Protein AF-K1U837-F1 (afdb_monomer)

Sequence (94 aa):
EQGQDDMYKITFSGYRDPDFDIDVSDIEGVGNVVSVTDNTVPDYDFEELYAENKDNILGMYIKKFLDRESLTPLQRKTLYYGTKALMDAMEDRA

Foldseek 3Di:
DCLLVAADEEEAEEEDALVDDDPQVVVCPDPRYPGYYYHYFYPDPLVVVLVVQVPHPLVVLSVVQVVDPDDDPVRSVCNRVVNSVVVVVVVVVD

Organism: NCBI:txid408170

Radius of gyration: 17.43 Å; Cα contacts (8 Å, |Δi|>4): 89; chains: 1; bounding box: 34×25×54 Å

Secondary structure (DSSP, 8-state):
--TTT--EEEEEEEEE-TT----HHHHHTSTTEEEEEEEEEE---HHHHHHHHTTSHHHHHHHHHHTSS---HHHHHHHHHHHHHHHHHHHTT-

Structure (mmCIF, N/CA/C/O backbone):
data_AF-K1U837-F1
#
_entry.id   AF-K1U837-F1
#
loop_
_atom_site.group_PDB
_atom_site.id
_atom_site.type_symbol
_atom_site.label_atom_id
_atom_site.label_alt_id
_atom_site.label_comp_id
_atom_site.label_asym_id
_atom_site.label_entity_id
_atom_site.label_seq_id
_atom_site.pdbx_PDB_ins_code
_atom_site.Cartn_x
_atom_site.Cartn_y
_atom_site.Cartn_z
_atom_site.occupancy
_atom_site.B_iso_or_equiv
_atom_site.auth_seq_id
_atom_site.auth_comp_id
_atom_site.auth_asym_id
_atom_site.auth_atom_id
_atom_site.pdbx_PDB_model_num
ATOM 1 N N . GLU A 1 1 ? -9.060 -11.071 34.227 1.00 49.41 1 GLU A N 1
ATOM 2 C CA . GLU A 1 1 ? -10.190 -11.267 33.299 1.00 49.41 1 GLU A CA 1
ATOM 3 C C . GLU A 1 1 ? -11.138 -10.071 33.412 1.00 49.41 1 GLU A C 1
ATOM 5 O O . GLU A 1 1 ? -12.069 -10.123 34.195 1.00 49.41 1 GLU A O 1
ATOM 10 N N . GLN A 1 2 ? -10.847 -8.963 32.717 1.00 63.41 2 GLN A N 1
ATOM 11 C CA . GLN A 1 2 ? -11.709 -7.760 32.671 1.00 63.41 2 GLN A CA 1
ATOM 12 C C . GLN A 1 2 ? -12.105 -7.368 31.239 1.00 63.41 2 GLN A C 1
ATOM 14 O O . GLN A 1 2 ? -12.829 -6.405 31.041 1.00 63.41 2 GLN A O 1
ATOM 19 N N . GLY A 1 3 ? -11.691 -8.135 30.223 1.00 72.69 3 GLY A N 1
ATOM 20 C CA . GLY A 1 3 ? -11.900 -7.738 28.827 1.00 72.69 3 GLY A CA 1
ATOM 21 C C . GLY A 1 3 ? -13.359 -7.688 28.368 1.00 72.69 3 GLY A C 1
ATOM 22 O O . GLY A 1 3 ? -13.624 -7.178 27.286 1.00 72.69 3 GLY A O 1
ATOM 23 N N . GLN A 1 4 ? -14.305 -8.185 29.176 1.00 78.25 4 GLN A N 1
ATOM 24 C CA . GLN A 1 4 ? -15.740 -7.996 28.938 1.00 78.25 4 GLN A CA 1
ATOM 25 C C . GLN A 1 4 ? -16.239 -6.594 29.329 1.00 78.25 4 GLN A C 1
ATOM 27 O O . GLN A 1 4 ? -17.233 -6.146 28.766 1.00 78.25 4 GLN A O 1
ATOM 32 N N . ASP A 1 5 ? -15.534 -5.902 30.227 1.00 86.69 5 ASP A N 1
ATOM 33 C CA . ASP A 1 5 ? -15.895 -4.573 30.734 1.00 86.69 5 ASP A CA 1
ATOM 34 C C . ASP A 1 5 ? -15.126 -3.438 30.028 1.00 86.69 5 ASP A C 1
ATOM 36 O O . ASP A 1 5 ? -15.487 -2.265 30.146 1.00 86.69 5 ASP A O 1
ATOM 40 N N . ASP A 1 6 ? -14.071 -3.782 29.285 1.00 89.69 6 ASP A N 1
ATOM 41 C CA . ASP A 1 6 ? -13.209 -2.839 28.576 1.00 89.69 6 ASP A CA 1
ATOM 42 C C . ASP A 1 6 ? -13.673 -2.592 27.141 1.00 89.69 6 ASP A C 1
ATOM 44 O O . ASP A 1 6 ? -14.248 -3.462 26.496 1.00 89.69 6 ASP A O 1
ATOM 48 N N . MET A 1 7 ? -13.334 -1.415 26.617 1.00 92.00 7 MET A N 1
ATOM 49 C CA . MET A 1 7 ? -13.499 -1.043 25.213 1.00 92.00 7 MET A CA 1
ATOM 50 C C . MET A 1 7 ? -12.140 -0.916 24.531 1.00 92.00 7 MET A C 1
ATOM 52 O O . MET A 1 7 ? -11.256 -0.207 25.017 1.00 92.00 7 MET A O 1
A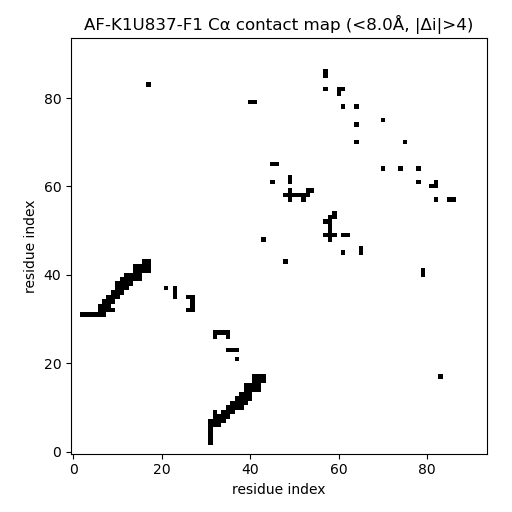TOM 56 N N . TYR A 1 8 ? -11.988 -1.552 23.373 1.00 93.12 8 TYR A N 1
ATOM 57 C CA . TYR A 1 8 ? -10.721 -1.633 22.660 1.00 93.12 8 TYR A CA 1
ATOM 58 C C . TYR A 1 8 ? -10.708 -0.795 21.387 1.00 93.12 8 TYR A C 1
ATOM 60 O O . TY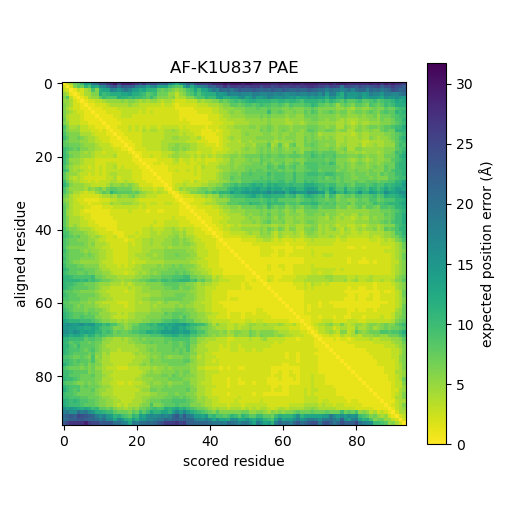R A 1 8 ? -11.666 -0.748 20.616 1.00 93.12 8 TYR A O 1
ATOM 68 N N . LYS A 1 9 ? -9.555 -0.174 21.139 1.00 94.56 9 LYS A N 1
ATOM 69 C CA . LYS A 1 9 ? -9.184 0.384 19.842 1.00 94.56 9 LYS A CA 1
ATOM 70 C C . LYS A 1 9 ? -7.953 -0.351 19.340 1.00 94.56 9 LYS A C 1
ATOM 72 O O . LYS A 1 9 ? -6.936 -0.383 20.031 1.00 94.56 9 LYS A O 1
ATOM 77 N N . ILE A 1 10 ? -8.047 -0.915 18.143 1.00 94.81 10 ILE A N 1
ATOM 78 C CA . ILE A 1 10 ? -6.987 -1.730 17.550 1.00 94.81 10 ILE A CA 1
ATOM 79 C C . ILE A 1 10 ? -6.342 -0.945 16.411 1.00 94.81 10 ILE A C 1
ATOM 81 O O . ILE A 1 10 ? -7.015 -0.279 15.624 1.00 94.81 10 ILE A O 1
ATOM 85 N N . THR A 1 11 ? -5.015 -0.980 16.336 1.00 95.56 11 THR A N 1
ATOM 86 C CA . THR A 1 11 ? -4.266 -0.357 15.244 1.00 95.56 11 THR A CA 1
ATOM 87 C C . THR A 1 11 ? -3.191 -1.304 14.749 1.00 95.56 11 THR A C 1
ATOM 89 O O . THR A 1 11 ? -2.274 -1.643 15.494 1.00 95.56 11 THR A O 1
ATOM 92 N N . PHE A 1 12 ? -3.293 -1.693 13.482 1.00 94.31 12 PHE A N 1
ATOM 93 C CA . PHE A 1 12 ? -2.247 -2.431 12.788 1.00 94.31 12 PHE A CA 1
ATOM 94 C C . PHE A 1 12 ? -1.274 -1.446 12.146 1.00 94.31 12 PHE A C 1
ATOM 96 O O . PHE A 1 12 ? -1.676 -0.406 11.624 1.00 94.31 12 PHE A O 1
ATOM 103 N N . SER A 1 13 ? 0.020 -1.739 12.222 1.00 92.75 13 SER A N 1
ATOM 104 C CA . SER A 1 13 ? 1.066 -0.935 11.589 1.00 92.75 13 SER A CA 1
ATOM 105 C C . SER A 1 13 ? 2.277 -1.801 11.271 1.00 92.75 13 SER A C 1
ATOM 107 O O . SER A 1 13 ? 2.471 -2.844 11.892 1.00 92.75 13 SER A O 1
ATOM 109 N N . GLY A 1 14 ? 3.088 -1.355 10.316 1.00 91.12 14 GLY A N 1
ATOM 110 C CA . GLY A 1 14 ? 4.230 -2.112 9.811 1.00 91.12 14 GLY A CA 1
ATOM 111 C C . GLY A 1 14 ? 3.981 -2.638 8.404 1.00 91.12 14 GLY A C 1
ATOM 112 O O . GLY A 1 14 ? 3.154 -2.097 7.669 1.00 91.12 14 GLY A O 1
ATOM 113 N N . TYR A 1 15 ? 4.733 -3.664 8.038 1.00 89.75 15 TYR A N 1
ATOM 114 C CA . TYR A 1 15 ? 4.685 -4.273 6.719 1.00 89.75 15 TYR A CA 1
ATOM 115 C C . TYR A 1 15 ? 3.786 -5.507 6.744 1.00 89.75 15 TYR A C 1
ATOM 117 O O . TYR A 1 15 ? 3.749 -6.221 7.749 1.00 89.75 15 TYR A O 1
ATOM 125 N N . ARG A 1 16 ? 3.057 -5.741 5.655 1.00 90.69 16 ARG A N 1
ATOM 126 C CA . ARG A 1 16 ? 2.247 -6.944 5.463 1.00 90.69 16 ARG A CA 1
ATOM 127 C C . ARG A 1 16 ? 2.545 -7.591 4.125 1.00 90.69 16 ARG A C 1
ATOM 129 O O . ARG A 1 16 ? 2.956 -6.910 3.188 1.00 90.69 16 ARG A O 1
ATOM 136 N N . ASP A 1 17 ? 2.289 -8.888 4.057 1.00 90.50 17 ASP A N 1
ATOM 137 C CA . ASP A 1 17 ? 2.241 -9.600 2.788 1.00 90.50 17 ASP A CA 1
ATOM 138 C C . ASP A 1 17 ? 1.230 -8.895 1.852 1.00 90.50 17 ASP A C 1
ATOM 140 O O . ASP A 1 17 ? 0.113 -8.596 2.299 1.00 90.50 17 ASP A O 1
ATOM 144 N N . PRO A 1 18 ? 1.610 -8.547 0.608 1.00 85.88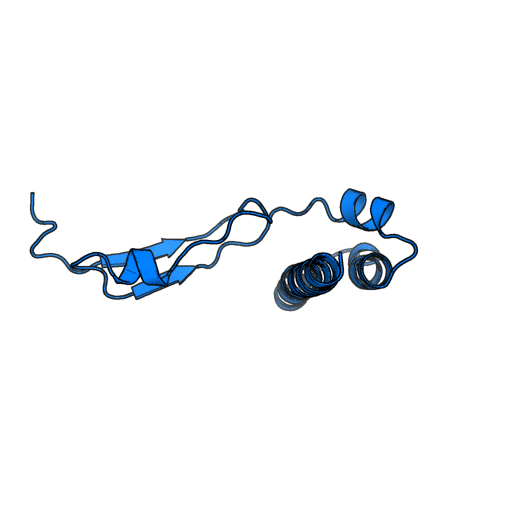 18 PRO A N 1
ATOM 145 C CA . PRO A 1 18 ? 0.714 -7.890 -0.340 1.00 85.88 18 PRO A CA 1
ATOM 146 C C . PRO A 1 18 ? -0.575 -8.647 -0.665 1.00 85.88 18 PRO A C 1
ATOM 148 O O . PRO A 1 18 ? -1.576 -8.005 -0.999 1.00 85.88 18 PRO A O 1
ATOM 151 N N . ASP A 1 19 ? -0.556 -9.972 -0.533 1.00 84.12 19 ASP A N 1
ATOM 152 C CA . ASP A 1 19 ? -1.691 -10.844 -0.842 1.00 84.12 19 ASP A CA 1
ATOM 153 C C . ASP A 1 19 ? -2.597 -11.072 0.378 1.00 84.12 19 ASP A C 1
ATOM 155 O O . ASP A 1 19 ? -3.654 -11.697 0.284 1.00 84.12 19 ASP A O 1
ATOM 159 N N . PHE A 1 20 ? -2.208 -10.555 1.545 1.00 86.62 20 PHE A N 1
ATOM 160 C CA . PHE A 1 20 ? -2.971 -10.680 2.779 1.00 86.62 20 PHE A CA 1
ATOM 161 C C . PHE A 1 20 ? -3.719 -9.393 3.099 1.00 86.62 20 PHE A C 1
ATOM 163 O O . PHE A 1 20 ? -3.094 -8.410 3.490 1.00 86.62 20 PHE A O 1
ATOM 170 N N . ASP A 1 21 ? -5.048 -9.405 3.039 1.00 85.00 21 ASP A N 1
ATOM 171 C CA . ASP A 1 21 ? -5.886 -8.300 3.511 1.00 85.00 21 ASP A CA 1
ATOM 172 C C . ASP A 1 21 ? -6.417 -8.534 4.932 1.00 85.00 21 ASP A C 1
ATOM 174 O O . ASP A 1 21 ? -6.801 -9.639 5.314 1.00 85.00 21 ASP A O 1
ATOM 178 N N . ILE A 1 22 ? -6.449 -7.459 5.727 1.00 88.06 22 ILE A N 1
ATOM 179 C CA . ILE A 1 22 ? -7.047 -7.472 7.064 1.00 88.06 22 ILE A CA 1
ATOM 180 C C . ILE A 1 22 ? -8.544 -7.226 6.918 1.00 88.06 22 ILE A C 1
ATOM 182 O O . ILE A 1 22 ? -8.958 -6.136 6.517 1.00 88.06 22 ILE A O 1
ATOM 186 N N . ASP A 1 23 ? -9.356 -8.204 7.317 1.00 90.62 23 ASP A N 1
ATOM 187 C CA . ASP A 1 23 ? -10.797 -8.006 7.429 1.00 90.62 23 ASP A CA 1
ATOM 188 C C . ASP A 1 23 ? -11.121 -7.169 8.675 1.00 90.62 23 ASP A C 1
ATOM 190 O O . ASP A 1 23 ? -11.319 -7.656 9.789 1.00 90.62 23 ASP A O 1
ATOM 194 N N . VAL A 1 24 ? -11.122 -5.852 8.477 1.00 90.94 24 VAL A N 1
ATOM 195 C CA . VAL A 1 24 ? -11.468 -4.863 9.502 1.00 90.94 24 VAL A CA 1
ATOM 196 C C . VAL A 1 24 ? -12.888 -5.096 10.023 1.00 90.94 24 VAL A C 1
ATOM 198 O O . VAL A 1 24 ? -13.116 -4.942 11.221 1.00 90.94 24 VAL A O 1
ATOM 201 N N . SER A 1 25 ? -13.823 -5.496 9.153 1.00 88.81 25 SER A N 1
ATOM 202 C CA . SER A 1 25 ? -15.235 -5.664 9.517 1.00 88.81 25 SER A CA 1
ATOM 203 C C . SER A 1 25 ? -15.434 -6.870 10.427 1.00 88.81 25 SER A C 1
ATOM 205 O O . SER A 1 25 ? -16.161 -6.776 11.416 1.00 88.81 25 SER A O 1
ATOM 207 N N . ASP A 1 26 ? -14.733 -7.968 10.150 1.00 92.38 26 ASP A N 1
ATOM 208 C CA . ASP A 1 26 ? -14.738 -9.151 11.009 1.00 92.38 26 ASP A CA 1
ATOM 209 C C . ASP A 1 26 ? -14.202 -8.835 12.412 1.00 92.38 26 ASP A C 1
ATOM 211 O O . ASP A 1 26 ? -14.767 -9.281 13.412 1.00 92.38 26 ASP A O 1
ATOM 215 N N . ILE A 1 27 ? -13.144 -8.022 12.512 1.00 91.44 27 ILE A N 1
ATOM 216 C CA . ILE A 1 27 ? -12.545 -7.642 13.802 1.00 91.44 27 ILE A CA 1
ATOM 217 C C . ILE A 1 27 ? -13.440 -6.651 14.559 1.00 91.44 27 ILE A C 1
ATOM 219 O O . ILE A 1 27 ? -13.582 -6.763 15.776 1.00 91.44 27 ILE A O 1
ATOM 223 N N . GLU A 1 28 ? -14.067 -5.698 13.868 1.00 89.00 28 GLU A N 1
ATOM 224 C CA . GLU A 1 28 ? -15.055 -4.790 14.468 1.00 89.00 28 GLU A CA 1
ATOM 225 C C . GLU A 1 28 ? -16.326 -5.523 14.918 1.00 89.00 28 GLU A C 1
ATOM 227 O O . GLU A 1 28 ? -16.977 -5.101 15.872 1.00 89.00 28 GLU A O 1
ATOM 232 N N . GLY A 1 29 ? -16.657 -6.648 14.277 1.00 85.75 29 GLY A N 1
ATOM 233 C CA . GLY A 1 29 ? -17.740 -7.540 14.687 1.00 85.75 29 GLY A CA 1
ATOM 234 C C . GLY A 1 29 ? -17.466 -8.286 15.997 1.00 85.75 29 GLY A C 1
ATOM 235 O O . GLY A 1 29 ? -18.395 -8.831 16.604 1.00 85.75 29 GLY A O 1
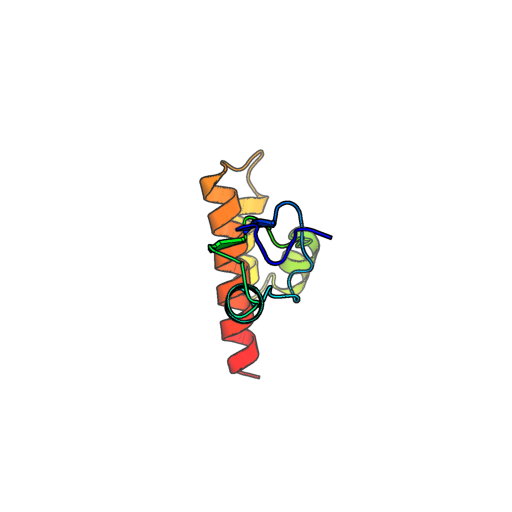ATOM 236 N N . VAL A 1 30 ? -16.217 -8.298 16.470 1.00 85.19 30 VAL A N 1
ATOM 237 C CA . VAL A 1 30 ? -15.876 -8.838 17.785 1.00 85.19 30 VAL A CA 1
ATOM 238 C C . VAL A 1 30 ? -16.397 -7.886 18.861 1.00 85.19 30 VAL A C 1
ATOM 240 O O . VAL A 1 30 ? -16.161 -6.678 18.832 1.00 85.19 30 VAL A O 1
ATOM 243 N N . GLY A 1 31 ? -17.107 -8.440 19.847 1.00 84.69 31 GLY A N 1
ATOM 244 C CA . GLY A 1 31 ? -17.593 -7.670 20.987 1.00 84.69 31 GLY A CA 1
ATOM 245 C C . GLY A 1 31 ? -16.466 -6.868 21.640 1.00 84.69 31 GLY A C 1
ATOM 246 O O . GLY A 1 31 ? -15.331 -7.333 21.738 1.00 84.69 31 GLY A O 1
ATOM 247 N N . ASN A 1 32 ? -16.804 -5.669 22.103 1.00 91.38 32 ASN A N 1
ATOM 248 C CA . ASN A 1 32 ? -15.912 -4.747 22.800 1.00 91.38 32 ASN A CA 1
ATOM 249 C C . ASN A 1 32 ? -14.836 -4.037 21.965 1.00 91.38 32 ASN A C 1
ATOM 251 O O . ASN A 1 32 ? -13.997 -3.333 22.528 1.00 91.38 32 ASN A O 1
ATOM 255 N N . VAL A 1 33 ? -14.878 -4.132 20.636 1.00 93.38 33 VAL A N 1
ATOM 256 C CA . VAL A 1 33 ? -14.016 -3.344 19.747 1.00 93.38 33 VAL A CA 1
ATOM 257 C C . VAL A 1 33 ? -14.774 -2.114 19.248 1.00 93.38 33 VAL A C 1
ATOM 259 O O . VAL A 1 33 ? -15.812 -2.216 18.609 1.00 93.38 33 VAL A O 1
ATOM 262 N N . VAL A 1 34 ? -14.260 -0.922 19.554 1.00 92.06 34 VAL A N 1
ATOM 263 C CA . VAL A 1 34 ? -14.877 0.360 19.166 1.00 92.06 34 VAL A CA 1
ATOM 264 C C . VAL A 1 34 ? -14.405 0.821 17.791 1.00 92.06 34 VAL A C 1
ATOM 266 O O . VAL A 1 34 ? -15.119 1.540 17.099 1.00 92.06 34 VAL A O 1
ATOM 269 N N . SER A 1 35 ? -13.173 0.473 17.418 1.00 93.44 35 SER A N 1
ATOM 270 C CA . SER A 1 35 ? -12.630 0.781 16.094 1.00 93.44 35 SER A CA 1
ATOM 271 C C . SER A 1 35 ? -11.405 -0.061 15.791 1.00 93.44 35 SER A C 1
ATOM 273 O O . SER A 1 35 ? -10.584 -0.327 16.682 1.00 93.44 35 SER A O 1
ATOM 275 N N . VAL A 1 36 ? -11.246 -0.380 14.514 1.00 95.56 36 VAL A N 1
ATOM 276 C CA . VAL A 1 36 ? -10.043 -1.000 13.972 1.00 95.56 36 VAL A CA 1
ATOM 277 C C . VAL A 1 36 ? -9.462 -0.070 12.912 1.00 95.56 36 VAL A C 1
ATOM 279 O O . VAL A 1 36 ? -10.167 0.491 12.080 1.00 95.56 36 VAL A O 1
ATOM 282 N N . THR A 1 37 ? -8.156 0.174 12.968 1.00 94.12 37 THR A N 1
ATOM 283 C CA . THR A 1 37 ? -7.457 0.989 11.968 1.00 94.12 37 THR A CA 1
ATOM 284 C C . THR A 1 37 ? -6.294 0.199 11.394 1.00 94.12 37 THR A C 1
ATOM 286 O O . THR A 1 37 ? -5.362 -0.144 12.122 1.00 94.12 37 THR A O 1
ATOM 289 N N . ASP A 1 38 ? -6.326 -0.050 10.088 1.00 90.94 38 ASP A N 1
ATOM 290 C CA . ASP A 1 38 ? -5.193 -0.612 9.362 1.00 90.94 38 ASP A CA 1
ATOM 291 C C . ASP A 1 38 ? -4.294 0.512 8.819 1.00 90.94 38 ASP A C 1
ATOM 293 O O . ASP A 1 38 ? -4.686 1.281 7.943 1.00 90.94 38 ASP A O 1
ATOM 297 N N . ASN A 1 39 ? -3.085 0.630 9.373 1.00 89.75 39 ASN A N 1
ATOM 298 C CA . ASN A 1 39 ? -2.011 1.484 8.856 1.00 89.75 39 ASN A CA 1
ATOM 299 C C . ASN A 1 39 ? -0.838 0.658 8.305 1.00 89.75 39 ASN A C 1
ATOM 301 O O . ASN A 1 39 ? 0.272 1.187 8.181 1.00 89.75 39 ASN A O 1
ATOM 305 N N . THR A 1 40 ? -1.036 -0.634 8.043 1.00 88.94 40 THR A N 1
ATOM 306 C CA . THR A 1 40 ? -0.016 -1.465 7.406 1.00 88.94 40 THR A CA 1
ATOM 307 C C . THR A 1 40 ? 0.223 -1.021 5.967 1.00 88.94 40 THR A C 1
ATOM 309 O O . THR A 1 40 ? -0.605 -0.358 5.338 1.00 88.94 40 THR A O 1
ATOM 312 N N . VAL A 1 41 ? 1.399 -1.358 5.449 1.00 85.81 41 VAL A N 1
ATOM 313 C CA . VAL A 1 41 ? 1.747 -1.173 4.041 1.00 85.81 41 VAL A CA 1
ATOM 314 C C . VAL A 1 41 ? 2.193 -2.512 3.450 1.00 85.81 41 VAL A C 1
ATOM 316 O O . VAL A 1 41 ? 2.875 -3.265 4.145 1.00 85.81 41 VAL A O 1
ATOM 319 N N . PRO A 1 42 ? 1.831 -2.827 2.197 1.00 88.00 42 PRO A N 1
ATOM 320 C CA . PRO A 1 42 ? 2.332 -4.020 1.524 1.00 88.00 42 PRO A CA 1
ATOM 321 C C . PRO A 1 42 ? 3.859 -4.006 1.381 1.00 88.00 42 PRO A C 1
ATOM 323 O O . PRO A 1 42 ? 4.437 -2.974 1.024 1.00 88.00 42 PRO A O 1
ATOM 326 N N . ASP A 1 43 ? 4.499 -5.148 1.614 1.00 90.81 43 ASP A N 1
ATOM 327 C CA . ASP A 1 43 ? 5.947 -5.345 1.481 1.00 90.81 43 ASP A CA 1
ATOM 328 C C . ASP A 1 43 ? 6.325 -5.839 0.078 1.00 90.81 43 ASP A C 1
ATOM 330 O O . ASP A 1 43 ? 6.802 -6.955 -0.109 1.00 90.81 43 ASP A O 1
ATOM 334 N N . TYR A 1 44 ? 6.037 -5.031 -0.945 1.00 91.69 44 TYR A N 1
ATOM 335 C CA . TYR A 1 44 ? 6.405 -5.377 -2.320 1.00 91.69 44 TYR A CA 1
ATOM 336 C C . TYR A 1 44 ? 7.921 -5.295 -2.535 1.00 91.69 44 TYR A C 1
ATOM 338 O O . TYR A 1 44 ? 8.531 -4.254 -2.262 1.00 91.69 44 TYR A O 1
ATOM 346 N N . ASP A 1 45 ? 8.492 -6.307 -3.191 1.00 93.06 45 ASP A N 1
ATOM 347 C CA . ASP A 1 45 ? 9.729 -6.128 -3.951 1.00 93.06 45 ASP A CA 1
ATOM 348 C C . ASP A 1 45 ? 9.395 -5.421 -5.274 1.00 93.06 45 ASP A C 1
ATOM 350 O O . ASP A 1 45 ? 9.009 -6.026 -6.274 1.00 93.06 45 ASP A O 1
ATOM 354 N N . PHE A 1 46 ? 9.474 -4.090 -5.267 1.00 94.31 46 PHE A N 1
ATOM 355 C CA . PHE A 1 46 ? 9.136 -3.294 -6.447 1.00 94.31 46 PHE A CA 1
ATOM 356 C C . PHE A 1 46 ? 10.120 -3.459 -7.607 1.00 94.31 46 PHE A C 1
ATOM 358 O O . PHE A 1 46 ? 9.735 -3.179 -8.743 1.00 94.31 46 PHE A O 1
ATOM 365 N N . GLU A 1 47 ? 11.360 -3.873 -7.346 1.00 94.62 47 GLU A N 1
ATOM 366 C CA . GLU A 1 47 ? 12.351 -4.108 -8.399 1.00 94.62 47 GLU A CA 1
ATOM 367 C C . GLU A 1 47 ? 12.015 -5.399 -9.148 1.00 94.62 47 GLU A C 1
ATOM 369 O O . GLU A 1 47 ? 11.947 -5.396 -10.380 1.00 94.62 47 GLU A O 1
ATOM 374 N N . GLU A 1 48 ? 11.719 -6.474 -8.410 1.00 95.75 48 GLU A N 1
ATOM 375 C CA . GLU A 1 48 ? 11.240 -7.736 -8.980 1.00 95.75 48 GLU A CA 1
ATOM 376 C C . GLU A 1 48 ? 9.915 -7.529 -9.722 1.00 95.75 48 GLU A C 1
ATOM 378 O O . GLU A 1 48 ? 9.814 -7.832 -10.915 1.00 95.75 48 GLU A O 1
ATOM 383 N N . LEU A 1 49 ? 8.941 -6.881 -9.076 1.00 95.38 49 LEU A N 1
ATOM 384 C CA . LEU A 1 49 ? 7.628 -6.634 -9.668 1.00 95.38 49 LEU A CA 1
ATOM 385 C C . LEU A 1 49 ? 7.719 -5.793 -10.950 1.00 95.38 49 LEU A C 1
ATOM 387 O O . LEU A 1 49 ? 7.002 -6.050 -11.920 1.00 95.38 49 LEU A O 1
ATOM 391 N N . TYR A 1 50 ? 8.613 -4.800 -10.993 1.00 96.94 50 TYR A N 1
ATOM 392 C CA . TYR A 1 50 ? 8.897 -4.049 -12.215 1.00 96.94 50 TYR A CA 1
ATOM 393 C C . TYR A 1 50 ? 9.542 -4.927 -13.292 1.00 96.94 50 TYR A C 1
ATOM 395 O O . TYR A 1 50 ? 9.132 -4.846 -14.451 1.00 96.94 50 TYR A O 1
ATOM 403 N N . ALA A 1 51 ? 10.534 -5.749 -12.942 1.00 96.88 51 ALA A N 1
ATOM 404 C CA . ALA A 1 51 ? 11.241 -6.596 -13.898 1.00 96.88 51 ALA A CA 1
ATOM 405 C C . ALA A 1 51 ? 10.293 -7.572 -14.614 1.00 96.88 51 ALA A C 1
ATOM 407 O O . ALA A 1 51 ? 10.387 -7.731 -15.837 1.00 96.88 51 ALA A O 1
ATOM 408 N N . GLU A 1 52 ? 9.346 -8.153 -13.877 1.00 96.31 52 GLU A N 1
ATOM 409 C CA . GLU A 1 52 ? 8.318 -9.059 -14.402 1.00 96.31 52 GLU A CA 1
ATOM 410 C C . GLU A 1 52 ? 7.266 -8.344 -15.263 1.00 96.31 52 GLU A C 1
ATOM 412 O O . GLU A 1 52 ? 6.729 -8.920 -16.209 1.00 96.31 52 GLU A O 1
ATOM 417 N N . ASN A 1 53 ? 7.000 -7.063 -14.985 1.00 96.44 53 ASN A N 1
ATOM 418 C CA . ASN A 1 53 ? 5.914 -6.292 -15.600 1.00 96.44 53 ASN A CA 1
ATOM 419 C C . ASN A 1 53 ? 6.388 -5.156 -16.518 1.00 96.44 53 ASN A C 1
ATOM 421 O O . ASN A 1 53 ? 5.592 -4.302 -16.915 1.00 96.44 53 ASN A O 1
ATOM 425 N N . LYS A 1 54 ? 7.674 -5.126 -16.883 1.00 95.25 54 LYS A N 1
ATOM 426 C CA . LYS A 1 54 ? 8.323 -4.008 -17.598 1.00 95.25 54 LYS A CA 1
ATOM 427 C C . LYS A 1 54 ? 7.624 -3.584 -18.898 1.00 95.25 54 LYS A C 1
ATOM 429 O O . LYS A 1 54 ? 7.722 -2.424 -19.292 1.00 95.25 54 LYS A O 1
ATOM 434 N N . ASP A 1 55 ? 6.927 -4.520 -19.544 1.00 96.06 55 ASP A N 1
ATOM 435 C CA . ASP A 1 55 ? 6.284 -4.342 -20.849 1.00 96.06 55 ASP A CA 1
ATOM 436 C C . ASP A 1 55 ? 4.777 -4.023 -20.741 1.00 96.06 55 ASP A C 1
ATOM 438 O O . ASP A 1 55 ? 4.087 -3.941 -21.758 1.00 96.06 55 ASP A O 1
ATOM 442 N N . ASN A 1 56 ? 4.244 -3.826 -19.528 1.00 95.88 56 ASN A N 1
ATOM 443 C CA . ASN A 1 56 ? 2.836 -3.501 -19.297 1.00 95.88 56 ASN A CA 1
ATOM 444 C C . ASN A 1 56 ? 2.645 -2.240 -18.426 1.00 95.88 56 ASN A C 1
ATOM 446 O O . ASN A 1 56 ? 3.594 -1.588 -17.983 1.00 95.88 56 ASN A O 1
ATOM 450 N N . ILE A 1 57 ? 1.379 -1.869 -18.199 1.00 96.38 57 ILE A N 1
ATOM 451 C CA . ILE A 1 57 ? 1.024 -0.645 -17.471 1.00 96.38 57 ILE A CA 1
ATOM 452 C C . ILE A 1 57 ? 1.508 -0.642 -16.013 1.00 96.38 57 ILE A C 1
ATOM 454 O O . ILE A 1 57 ? 1.843 0.428 -15.503 1.00 96.38 57 ILE A O 1
ATOM 458 N N . LEU A 1 58 ? 1.593 -1.808 -15.364 1.00 96.81 58 LEU A N 1
ATOM 459 C CA . LEU A 1 58 ? 2.085 -1.941 -13.996 1.00 96.81 58 LEU A CA 1
ATOM 460 C C . LEU A 1 58 ? 3.577 -1.599 -13.924 1.00 96.81 58 LEU A C 1
ATOM 462 O O . LEU A 1 58 ? 3.969 -0.740 -13.133 1.00 96.81 58 LEU A O 1
ATOM 466 N N . GLY A 1 59 ? 4.398 -2.155 -14.820 1.00 97.12 59 GLY A N 1
ATOM 467 C CA . GLY A 1 59 ? 5.819 -1.802 -14.888 1.00 97.12 59 GLY A CA 1
ATOM 468 C C . GLY A 1 59 ? 6.040 -0.328 -15.236 1.00 97.12 59 GLY A C 1
ATOM 469 O O . GLY A 1 59 ? 6.830 0.360 -14.584 1.00 97.12 59 GLY A O 1
ATOM 470 N N . MET A 1 60 ? 5.287 0.213 -16.203 1.00 96.50 60 MET A N 1
ATOM 471 C CA . MET A 1 60 ? 5.342 1.644 -16.547 1.00 96.50 60 MET A CA 1
ATOM 472 C C . MET A 1 60 ? 4.948 2.555 -15.374 1.00 96.50 60 MET A C 1
ATOM 474 O O . MET A 1 60 ? 5.432 3.687 -15.282 1.00 96.50 60 MET A O 1
ATOM 478 N N . TYR A 1 61 ? 4.050 2.095 -14.502 1.00 97.44 61 TYR A N 1
ATOM 479 C CA . TYR A 1 61 ? 3.633 2.811 -13.305 1.00 97.44 61 TYR A CA 1
ATOM 480 C C . TYR A 1 61 ? 4.729 2.806 -12.234 1.00 97.44 61 TYR A C 1
ATOM 482 O O . TYR A 1 61 ? 5.150 3.883 -11.808 1.00 97.44 61 TYR A O 1
ATOM 490 N N . ILE A 1 62 ? 5.233 1.623 -11.862 1.00 97.25 62 ILE A N 1
ATOM 491 C CA . ILE A 1 62 ? 6.260 1.440 -10.822 1.00 97.25 62 ILE A CA 1
ATOM 492 C C . ILE A 1 62 ? 7.542 2.204 -11.177 1.00 97.25 62 ILE A C 1
ATOM 494 O O . ILE A 1 62 ? 8.093 2.924 -10.339 1.00 97.25 62 ILE A O 1
ATOM 498 N N . LYS A 1 63 ? 7.960 2.163 -12.449 1.00 96.75 63 LYS A N 1
ATOM 499 C CA . LYS A 1 63 ? 9.162 2.857 -12.936 1.00 96.75 63 LYS A CA 1
ATOM 500 C C . LYS A 1 63 ? 9.196 4.352 -12.603 1.00 96.75 63 LYS A C 1
ATOM 502 O O . LYS A 1 63 ? 10.253 4.894 -12.297 1.00 96.75 63 LYS A O 1
ATOM 507 N N . LYS A 1 64 ? 8.038 5.030 -12.585 1.00 95.56 64 LYS A N 1
ATOM 508 C CA . LYS A 1 64 ? 7.944 6.469 -12.247 1.00 95.56 64 LYS A CA 1
ATOM 509 C C . LYS A 1 64 ? 8.414 6.796 -10.824 1.00 95.56 64 LYS A C 1
ATOM 511 O O . LYS A 1 64 ? 8.629 7.976 -10.512 1.00 95.56 64 LYS A O 1
ATOM 516 N N . PHE A 1 65 ? 8.507 5.781 -9.969 1.00 96.00 65 PHE A N 1
ATOM 517 C CA . PHE A 1 65 ? 8.932 5.882 -8.582 1.00 96.00 65 PHE A CA 1
ATOM 518 C C . PHE A 1 65 ? 10.345 5.333 -8.365 1.00 96.00 65 PHE A C 1
ATOM 520 O O . PHE A 1 65 ? 11.080 5.963 -7.612 1.00 96.00 65 PHE A O 1
ATOM 527 N N . LEU A 1 66 ? 10.736 4.242 -9.041 1.00 92.69 66 LEU A N 1
ATOM 528 C CA . LEU A 1 66 ? 12.075 3.640 -8.908 1.00 92.69 66 LEU A CA 1
ATOM 529 C C . LEU A 1 66 ? 13.206 4.569 -9.370 1.00 92.69 66 LEU A C 1
ATOM 531 O O . LEU A 1 66 ? 14.264 4.603 -8.753 1.00 92.69 66 LEU A O 1
ATOM 535 N N . ASP A 1 67 ? 12.964 5.408 -10.382 1.00 89.31 67 ASP A N 1
ATOM 536 C CA . ASP A 1 67 ? 13.966 6.361 -10.889 1.00 89.31 67 ASP A CA 1
ATOM 537 C C . ASP A 1 67 ? 14.272 7.523 -9.905 1.00 89.31 67 ASP A C 1
ATOM 539 O O . ASP A 1 67 ? 15.009 8.455 -10.238 1.00 89.31 67 ASP A O 1
ATOM 543 N N . ARG A 1 68 ? 13.679 7.535 -8.702 1.00 91.62 68 ARG A N 1
ATOM 544 C CA . ARG A 1 68 ? 13.802 8.624 -7.720 1.00 91.62 68 ARG A CA 1
ATOM 545 C C . ARG A 1 68 ? 14.696 8.213 -6.555 1.00 91.62 68 ARG A C 1
ATOM 547 O O . ARG A 1 68 ? 14.452 7.197 -5.921 1.00 91.62 68 ARG A O 1
ATOM 554 N N . GLU A 1 69 ? 15.634 9.084 -6.173 1.00 88.19 69 GLU A N 1
ATOM 555 C CA . GLU A 1 69 ? 16.514 8.862 -5.008 1.00 88.19 69 GLU A CA 1
ATOM 556 C C . GLU A 1 69 ? 15.742 8.654 -3.696 1.00 88.19 69 GLU A C 1
ATOM 558 O O . GLU A 1 69 ? 16.176 7.925 -2.808 1.00 88.19 69 GLU A O 1
ATOM 563 N N . SER A 1 70 ? 14.596 9.323 -3.547 1.00 91.81 70 SER A N 1
ATOM 564 C CA . SER A 1 70 ? 13.707 9.125 -2.408 1.00 91.81 70 SER A CA 1
ATOM 565 C C . SER A 1 70 ? 12.265 9.488 -2.745 1.00 91.81 70 SER A C 1
ATOM 567 O O . SER A 1 70 ? 11.978 10.316 -3.613 1.00 91.81 70 SER A O 1
ATOM 569 N N . LEU A 1 71 ? 11.340 8.866 -2.017 1.00 92.75 71 LEU A N 1
ATOM 570 C CA . LEU A 1 71 ? 9.909 9.127 -2.121 1.00 92.75 71 LEU A CA 1
ATOM 571 C C . LEU A 1 71 ? 9.411 9.902 -0.900 1.00 92.75 71 LEU A C 1
ATOM 573 O O . LEU A 1 71 ? 9.817 9.638 0.237 1.00 92.75 71 LEU A O 1
ATOM 577 N N . THR A 1 72 ? 8.478 10.830 -1.113 1.00 95.12 72 THR A N 1
ATOM 578 C CA . THR A 1 72 ? 7.708 11.425 -0.011 1.00 95.12 72 THR A CA 1
ATOM 579 C C . THR A 1 72 ? 6.726 10.397 0.573 1.00 95.12 72 THR A C 1
ATOM 581 O O . THR A 1 72 ? 6.386 9.423 -0.101 1.00 95.12 72 THR A O 1
ATOM 584 N N . PRO A 1 73 ? 6.203 10.591 1.801 1.00 90.06 73 PRO A N 1
ATOM 585 C CA . PRO A 1 73 ? 5.184 9.696 2.357 1.00 90.06 73 PRO A CA 1
ATOM 586 C C . PRO A 1 73 ? 3.948 9.553 1.460 1.00 90.06 73 PRO A C 1
ATOM 588 O O . PRO A 1 73 ? 3.414 8.456 1.318 1.00 90.06 73 PRO A O 1
ATOM 591 N N . LEU A 1 74 ? 3.523 10.646 0.815 1.00 91.88 74 LEU A N 1
ATOM 592 C CA . LEU A 1 74 ? 2.422 10.618 -0.144 1.00 91.88 74 LEU A CA 1
ATOM 593 C C . LEU A 1 74 ? 2.779 9.774 -1.372 1.00 91.88 74 LEU A C 1
ATOM 595 O O . LEU A 1 74 ? 1.989 8.928 -1.759 1.00 91.88 74 LEU A O 1
ATOM 599 N N . GLN A 1 75 ? 3.977 9.950 -1.939 1.00 94.81 75 GLN A N 1
ATOM 600 C CA . GLN A 1 75 ? 4.431 9.176 -3.100 1.00 94.81 75 GLN A CA 1
ATOM 601 C C . GLN A 1 75 ? 4.588 7.687 -2.792 1.00 94.81 75 GLN A C 1
ATOM 603 O O . GLN A 1 75 ? 4.218 6.873 -3.630 1.00 94.81 75 GLN A O 1
ATOM 608 N N . ARG A 1 76 ? 5.071 7.327 -1.594 1.00 91.25 76 ARG A N 1
ATOM 609 C CA . ARG A 1 76 ? 5.078 5.933 -1.123 1.00 91.25 76 ARG A CA 1
ATOM 610 C C . ARG A 1 76 ? 3.666 5.355 -1.117 1.00 91.25 76 ARG A C 1
ATOM 612 O O . ARG A 1 76 ? 3.434 4.334 -1.745 1.00 91.25 76 ARG A O 1
ATOM 619 N N . LYS A 1 77 ? 2.706 6.047 -0.489 1.00 88.44 77 LYS A N 1
ATOM 620 C CA . LYS A 1 77 ? 1.293 5.626 -0.502 1.00 88.44 77 LYS A CA 1
ATOM 621 C C . LYS A 1 77 ? 0.748 5.497 -1.924 1.00 88.44 77 LYS A C 1
ATOM 623 O O . LYS A 1 77 ? 0.069 4.524 -2.216 1.00 88.44 77 LYS A O 1
ATOM 628 N N . THR A 1 78 ? 1.056 6.449 -2.805 1.00 94.19 78 THR A N 1
ATOM 629 C CA . THR A 1 78 ? 0.651 6.382 -4.211 1.00 94.19 78 THR A CA 1
ATOM 630 C C . THR A 1 78 ? 1.199 5.121 -4.873 1.00 94.19 78 THR A C 1
ATOM 632 O O . THR A 1 78 ? 0.411 4.372 -5.440 1.00 94.19 78 THR A O 1
ATOM 635 N N . LEU A 1 79 ? 2.499 4.836 -4.746 1.00 94.88 79 LEU A N 1
ATOM 636 C CA . LEU A 1 79 ? 3.109 3.615 -5.276 1.00 94.88 79 LEU A CA 1
ATOM 637 C C . LEU A 1 79 ? 2.376 2.360 -4.772 1.00 94.88 79 LEU A C 1
ATOM 639 O O . LEU A 1 79 ? 1.873 1.608 -5.595 1.00 94.88 79 LEU A O 1
ATOM 643 N N . TYR A 1 80 ? 2.205 2.200 -3.455 1.00 90.75 80 TYR A N 1
ATOM 644 C CA . TYR A 1 80 ? 1.529 1.033 -2.870 1.00 90.75 80 TYR A CA 1
ATOM 645 C C . TYR A 1 80 ? 0.096 0.837 -3.383 1.00 90.75 80 TYR A C 1
ATOM 647 O O . TYR A 1 80 ? -0.230 -0.217 -3.926 1.00 90.75 80 TYR A O 1
ATOM 655 N N . TYR A 1 81 ? -0.763 1.850 -3.232 1.00 89.25 81 TYR A N 1
ATOM 656 C CA . TYR A 1 81 ? -2.181 1.720 -3.584 1.00 89.25 81 TYR A CA 1
ATOM 657 C C . TYR A 1 81 ? -2.402 1.615 -5.094 1.00 89.25 81 TYR A C 1
ATOM 659 O O . TYR A 1 81 ? -3.298 0.901 -5.533 1.00 89.25 81 TYR A O 1
ATOM 667 N N . GLY A 1 82 ? -1.586 2.305 -5.895 1.00 93.75 82 GLY A N 1
ATOM 668 C CA . GLY A 1 82 ? -1.663 2.201 -7.349 1.00 93.75 82 GLY A CA 1
ATOM 669 C C . GLY A 1 82 ? -1.189 0.845 -7.866 1.00 93.75 82 GLY A C 1
ATOM 670 O O . GLY A 1 82 ? -1.819 0.310 -8.770 1.00 93.75 82 GLY A O 1
ATOM 671 N N . THR A 1 83 ? -0.138 0.270 -7.271 1.00 94.38 83 THR A N 1
ATOM 672 C CA . THR A 1 83 ? 0.314 -1.093 -7.582 1.00 94.38 83 THR A CA 1
ATOM 673 C C . THR A 1 83 ? -0.785 -2.107 -7.280 1.00 94.38 83 THR A C 1
ATOM 675 O O . THR A 1 83 ? -1.168 -2.841 -8.186 1.00 94.38 83 THR A O 1
ATOM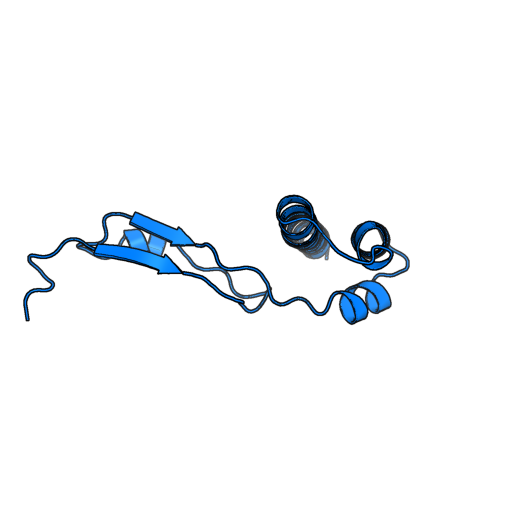 678 N N . LYS A 1 84 ? -1.361 -2.077 -6.068 1.00 89.56 84 LYS A N 1
ATOM 679 C CA . LYS A 1 84 ? -2.450 -2.986 -5.673 1.00 89.56 84 LYS A CA 1
ATOM 680 C C . LYS A 1 84 ? -3.646 -2.888 -6.625 1.00 89.56 84 LYS A C 1
ATOM 682 O O . LYS A 1 84 ? -4.038 -3.881 -7.219 1.00 89.56 84 LYS A O 1
ATOM 687 N N . ALA A 1 85 ? -4.147 -1.675 -6.871 1.00 91.31 85 ALA A N 1
ATOM 688 C CA . ALA A 1 85 ? -5.300 -1.472 -7.749 1.00 91.31 85 ALA A CA 1
ATOM 689 C C . ALA A 1 85 ? -5.059 -1.926 -9.202 1.00 91.31 85 ALA A C 1
ATOM 691 O O . ALA A 1 85 ? -5.991 -2.355 -9.877 1.00 91.31 85 ALA A O 1
ATOM 692 N N . LEU A 1 86 ? -3.826 -1.801 -9.707 1.00 94.44 86 LEU A N 1
ATOM 693 C CA . LEU A 1 86 ? -3.472 -2.287 -11.041 1.00 94.44 86 LEU A CA 1
ATOM 694 C C . LEU A 1 86 ? -3.371 -3.814 -11.083 1.00 94.44 86 LEU A C 1
ATOM 696 O O . LEU A 1 86 ? -3.837 -4.392 -12.060 1.00 94.44 86 LEU A O 1
ATOM 700 N N . MET A 1 87 ? -2.796 -4.441 -10.053 1.00 91.00 87 MET A N 1
ATOM 701 C CA . MET A 1 87 ? -2.741 -5.901 -9.932 1.00 91.00 87 MET A CA 1
ATOM 702 C C . MET A 1 87 ? -4.146 -6.501 -9.863 1.00 91.00 87 MET A C 1
ATOM 704 O O . MET A 1 87 ? -4.478 -7.326 -10.709 1.00 91.00 87 MET A O 1
ATOM 708 N N .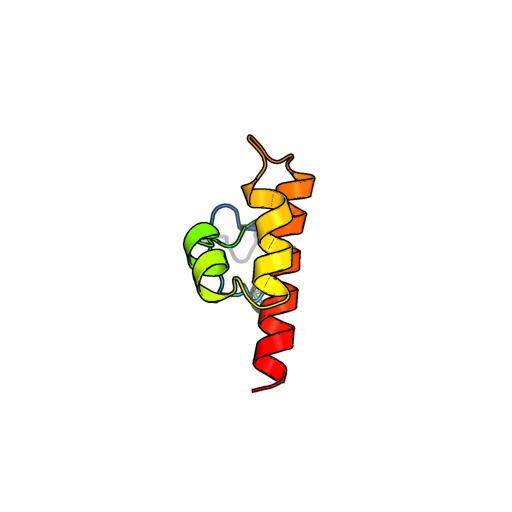 ASP A 1 88 ? -5.000 -5.997 -8.969 1.00 89.25 88 ASP A N 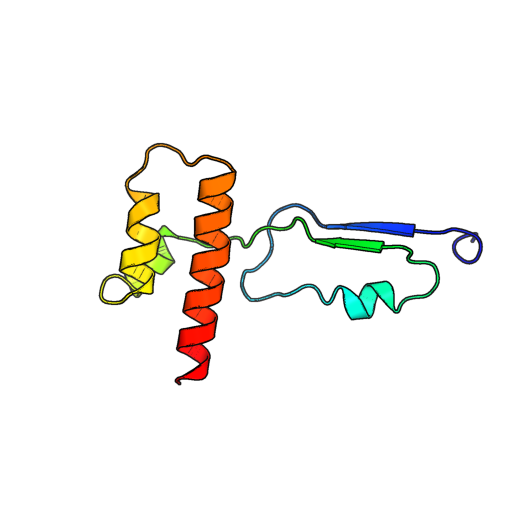1
ATOM 709 C CA . ASP A 1 88 ? -6.380 -6.477 -8.816 1.00 89.25 88 ASP A CA 1
ATOM 710 C C . ASP A 1 88 ? -7.154 -6.360 -10.151 1.00 89.25 88 ASP A C 1
ATOM 712 O O . ASP A 1 88 ? -7.801 -7.297 -10.613 1.00 89.25 88 ASP A O 1
ATOM 716 N N . ALA A 1 89 ? -7.005 -5.232 -10.860 1.00 91.06 89 ALA A N 1
ATOM 717 C CA . ALA A 1 89 ? -7.648 -5.022 -12.161 1.00 91.06 89 ALA A CA 1
ATOM 718 C C . ALA A 1 89 ? -7.096 -5.905 -13.301 1.00 91.06 89 ALA A C 1
ATOM 720 O O . ALA A 1 89 ? -7.730 -6.008 -14.359 1.00 91.06 89 ALA A O 1
ATOM 721 N N . MET A 1 90 ? -5.893 -6.464 -13.142 1.00 87.88 90 MET A N 1
ATOM 722 C CA . MET A 1 90 ? -5.277 -7.400 -14.085 1.00 87.88 90 MET A CA 1
ATOM 723 C C . MET A 1 90 ? -5.690 -8.846 -13.791 1.00 87.88 90 MET A C 1
ATOM 725 O O . MET A 1 90 ? -5.917 -9.588 -14.746 1.00 87.88 90 MET A O 1
ATOM 729 N N . GLU A 1 91 ? -5.838 -9.219 -12.519 1.00 84.12 91 GLU A N 1
ATOM 730 C CA . GLU A 1 91 ? -6.329 -10.537 -12.092 1.00 84.12 91 GLU A CA 1
ATOM 731 C C . GLU A 1 91 ? -7.787 -10.771 -12.492 1.00 84.12 91 GLU A C 1
ATOM 733 O O . GLU A 1 91 ? -8.097 -11.821 -13.046 1.00 84.12 91 GLU A O 1
ATOM 738 N N . ASP A 1 92 ? -8.654 -9.762 -12.359 1.00 75.56 92 ASP A N 1
ATOM 739 C CA . ASP A 1 92 ? -10.068 -9.826 -12.779 1.00 75.56 92 ASP A CA 1
ATOM 740 C C . ASP A 1 92 ? -10.271 -10.128 -14.280 1.00 75.56 92 ASP A C 1
ATOM 742 O O . ASP A 1 92 ? -11.392 -10.363 -14.742 1.00 75.56 92 ASP A O 1
ATOM 746 N N . ARG A 1 93 ? -9.202 -10.054 -15.081 1.00 60.62 93 ARG A N 1
ATOM 747 C CA . ARG A 1 93 ? -9.227 -10.277 -16.533 1.00 60.62 93 ARG A CA 1
ATOM 748 C C . ARG A 1 93 ? -8.692 -11.647 -16.957 1.00 60.62 93 ARG A C 1
ATOM 750 O O . ARG A 1 93 ? -8.792 -11.942 -18.151 1.00 60.62 93 ARG A O 1
ATOM 757 N N . ALA A 1 94 ? -8.090 -12.413 -16.046 1.00 54.06 94 ALA A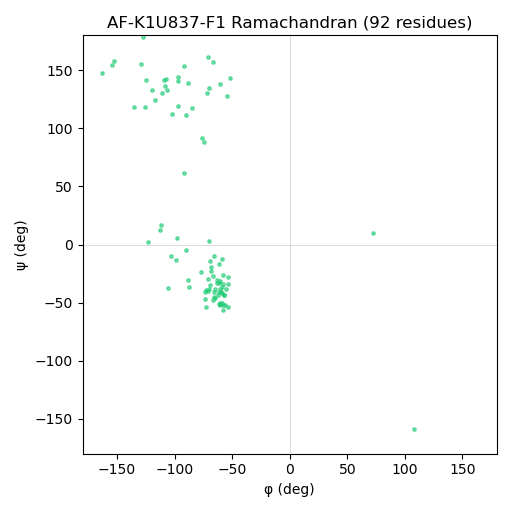 N 1
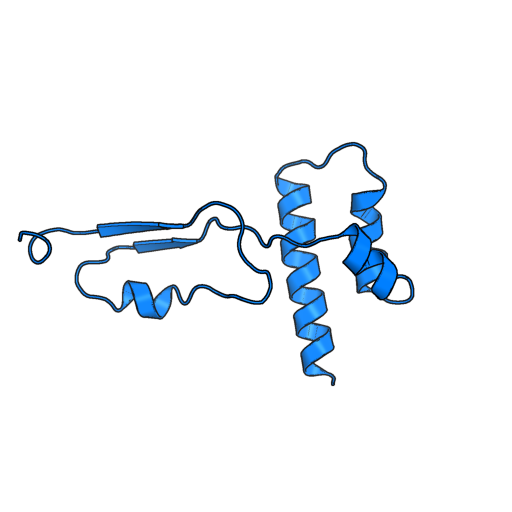ATOM 758 C CA . ALA A 1 94 ? -7.524 -13.741 -16.303 1.00 54.06 94 ALA A CA 1
ATOM 759 C C . ALA A 1 94 ? -8.584 -14.847 -16.170 1.00 54.06 94 ALA A C 1
ATOM 761 O O . ALA A 1 94 ? -8.499 -15.817 -16.960 1.00 54.06 94 ALA A O 1
#

Nearest PDB structures (foldseek):
  3gdw-assembly1_A  TM=3.715E-01  e=1.745E+00  Enterococcus faecalis V583

Mean predicted aligned error: 5.53 Å

Solvent-accessible surface area (backbone atoms only — not comparable to full-atom values): 5796 Å² total; per-residue (Å²): 142,58,72,88,82,44,79,40,75,49,73,48,67,54,76,36,61,74,90,61,80,80,64,53,65,66,54,44,68,37,85,50,38,78,44,64,42,84,58,55,42,62,64,71,61,61,67,60,55,26,68,80,27,58,92,42,72,63,11,59,53,50,49,76,54,69,83,43,99,73,73,52,75,67,52,47,50,48,53,53,55,52,50,52,56,48,50,55,65,51,58,81,72,112

pLDDT: mean 89.94, std 8.36, range [49.41, 97.44]